Protein AF-A0A847MW10-F1 (afdb_monomer_lite)

Secondary structure (DSSP, 8-state):
-PEEEEEE-GGGHHHHTT-EEEETTEEEEE--SSEEEEEE-SEEEEEEEEETTEEPBPEEEEE-TT-EEEEEEEEPPTT---S-STTTTTEEEEEES-PPPPPPP--

pLDDT: mean 85.11, std 13.48, range [49.94, 97.25]

Sequence (107 aa):
MAATIRVQLGEHATELAGQPIIINGVERGVTDGPVTEVEAPKGWSIVVIGHGWDQTGPARYHAYEGDVVEVFAERYEDGRVPAGGLLGGRYFLRVEHPQPVPPEPTG

Foldseek 3Di:
DWAKEKEFAAPCLVVQFQWFKAKQNRTFDTRDPRIDIGTHHAAKIKIWTHDDQQIAAIDIAGDDPHYYKYKYKDFDPPDDQDPGPPRNRTIHIDIDDDGPDPPDPPD

Structure (mmCIF, N/CA/C/O backbone):
data_AF-A0A847MW10-F1
#
_entry.id   AF-A0A847MW10-F1
#
loop_
_atom_site.group_PDB
_atom_site.id
_atom_site.type_symbol
_atom_site.label_atom_id
_atom_site.label_alt_id
_atom_site.label_comp_id
_atom_site.label_asym_id
_atom_site.label_entity_id
_atom_site.label_seq_id
_atom_site.pdbx_PDB_ins_code
_atom_site.Cartn_x
_atom_site.Cartn_y
_atom_site.Cartn_z
_atom_site.occupancy
_atom_site.B_iso_or_equiv
_atom_site.auth_seq_id
_atom_site.auth_comp_id
_atom_site.auth_asym_id
_atom_site.auth_atom_id
_atom_site.pdbx_PDB_model_num
ATOM 1 N N . MET A 1 1 ? -16.437 5.150 10.964 1.00 59.91 1 MET A N 1
ATOM 2 C CA . MET A 1 1 ? -15.475 6.106 10.383 1.00 59.91 1 MET A CA 1
ATOM 3 C C . MET A 1 1 ? -14.364 5.316 9.687 1.00 59.91 1 MET A C 1
ATOM 5 O O . MET A 1 1 ? -14.325 4.096 9.850 1.00 59.91 1 MET A O 1
ATOM 9 N N . ALA A 1 2 ? -13.573 5.966 8.829 1.00 82.06 2 ALA A N 1
ATOM 10 C CA . ALA A 1 2 ? -12.499 5.347 8.041 1.00 82.06 2 ALA A CA 1
ATOM 11 C C . ALA A 1 2 ? -11.168 5.314 8.820 1.00 82.06 2 ALA A C 1
ATOM 13 O O . ALA A 1 2 ? -11.047 5.966 9.857 1.00 82.06 2 ALA A O 1
ATOM 14 N N . ALA A 1 3 ? -10.201 4.538 8.330 1.00 91.06 3 ALA A N 1
ATOM 15 C CA . ALA A 1 3 ? -8.799 4.606 8.742 1.00 91.06 3 ALA A CA 1
ATOM 16 C C . ALA A 1 3 ? -7.990 5.379 7.692 1.00 91.06 3 ALA A C 1
ATOM 18 O O . ALA A 1 3 ? -8.387 5.428 6.524 1.00 91.06 3 ALA A O 1
ATOM 19 N N . THR A 1 4 ? -6.845 5.928 8.083 1.00 94.94 4 THR A N 1
ATOM 20 C CA . THR A 1 4 ? -5.898 6.561 7.161 1.00 94.94 4 THR A CA 1
ATOM 21 C C . THR A 1 4 ? -4.768 5.594 6.849 1.00 94.94 4 THR A C 1
ATOM 23 O O . THR A 1 4 ? -4.127 5.055 7.749 1.00 94.94 4 THR A O 1
ATOM 26 N N . ILE A 1 5 ? -4.486 5.387 5.567 1.00 94.94 5 ILE A N 1
ATOM 27 C CA . ILE A 1 5 ? -3.297 4.670 5.113 1.00 94.94 5 ILE A CA 1
ATOM 28 C C . ILE A 1 5 ? -2.272 5.700 4.682 1.00 94.94 5 ILE A C 1
ATOM 30 O O . ILE A 1 5 ? -2.540 6.503 3.790 1.00 94.94 5 ILE A O 1
ATOM 34 N N . ARG A 1 6 ? -1.090 5.647 5.290 1.00 96.62 6 ARG A N 1
ATOM 35 C CA . ARG A 1 6 ? 0.058 6.455 4.900 1.00 96.62 6 ARG A CA 1
ATOM 36 C C . ARG A 1 6 ? 1.014 5.588 4.091 1.00 96.62 6 ARG A C 1
ATOM 38 O O . ARG A 1 6 ? 1.752 4.775 4.645 1.00 96.62 6 ARG A O 1
ATOM 45 N N . VAL A 1 7 ? 0.979 5.756 2.774 1.00 96.50 7 VAL A N 1
ATOM 46 C CA . VAL A 1 7 ? 1.862 5.062 1.835 1.00 96.50 7 VAL A CA 1
ATOM 47 C C . VAL A 1 7 ? 3.188 5.810 1.771 1.00 96.50 7 VAL A C 1
ATOM 49 O O . VAL A 1 7 ? 3.259 6.915 1.239 1.00 96.50 7 VAL A O 1
ATOM 52 N N . GLN A 1 8 ? 4.232 5.215 2.332 1.00 96.50 8 GLN A N 1
ATOM 53 C CA . GLN A 1 8 ? 5.593 5.730 2.362 1.00 96.50 8 GLN A CA 1
ATOM 54 C C . GLN A 1 8 ? 6.401 5.112 1.217 1.00 96.50 8 GLN A C 1
ATOM 56 O O . GLN A 1 8 ? 6.750 3.932 1.242 1.00 96.50 8 GLN A O 1
ATOM 61 N N . LEU A 1 9 ? 6.694 5.916 0.195 1.00 91.94 9 LEU A N 1
ATOM 62 C CA . LEU A 1 9 ? 7.489 5.497 -0.965 1.00 91.94 9 LEU A CA 1
ATOM 63 C C . LEU A 1 9 ? 8.988 5.713 -0.745 1.00 91.94 9 LEU A C 1
ATOM 65 O O . LEU A 1 9 ? 9.802 5.058 -1.392 1.00 91.94 9 LEU A O 1
ATOM 69 N N . GLY A 1 10 ? 9.353 6.639 0.148 1.00 89.19 10 GLY A N 1
ATOM 70 C CA . GLY A 1 10 ? 10.744 6.918 0.499 1.00 89.19 10 GLY A CA 1
ATOM 71 C C . GLY A 1 10 ? 11.595 7.256 -0.728 1.00 89.19 10 GLY A C 1
ATOM 72 O O . GLY A 1 10 ? 11.244 8.123 -1.528 1.00 89.19 10 GLY A O 1
ATOM 73 N N . GLU A 1 11 ? 12.713 6.552 -0.890 1.00 88.88 11 GLU A N 1
ATOM 74 C CA . GLU A 1 11 ? 13.626 6.726 -2.028 1.00 88.88 11 GLU A CA 1
ATOM 75 C C . GLU A 1 11 ? 13.022 6.297 -3.379 1.00 88.88 11 GLU A C 1
ATOM 77 O O . GLU A 1 11 ? 13.483 6.740 -4.430 1.00 88.88 11 GLU A O 1
ATOM 82 N N . HIS A 1 12 ? 11.953 5.496 -3.375 1.00 89.50 12 HIS A N 1
ATOM 83 C CA . HIS A 1 12 ? 11.291 5.006 -4.588 1.00 89.50 12 HIS A CA 1
ATOM 84 C C . HIS A 1 12 ? 10.222 5.964 -5.126 1.00 89.50 12 HIS A C 1
ATOM 86 O O . HIS A 1 12 ? 9.586 5.671 -6.139 1.00 89.50 12 HIS A O 1
ATOM 92 N N . ALA A 1 13 ? 10.020 7.118 -4.481 1.00 90.31 13 ALA A N 1
ATOM 93 C CA . ALA A 1 13 ? 8.969 8.072 -4.827 1.00 90.31 13 ALA A CA 1
ATOM 94 C C . ALA A 1 13 ? 8.991 8.503 -6.299 1.00 90.31 13 ALA A C 1
ATOM 96 O O . ALA A 1 13 ? 7.938 8.642 -6.907 1.00 90.31 13 ALA A O 1
ATOM 97 N N . THR A 1 14 ? 10.177 8.675 -6.892 1.00 89.19 14 THR A N 1
ATOM 98 C CA . THR A 1 14 ? 10.292 9.069 -8.309 1.00 89.19 14 THR A CA 1
ATOM 99 C C . THR A 1 14 ? 9.872 7.939 -9.252 1.00 89.19 14 THR A C 1
ATOM 101 O O . THR A 1 14 ? 9.200 8.192 -10.246 1.00 89.19 14 THR A O 1
ATOM 104 N N . GLU A 1 15 ? 10.245 6.693 -8.947 1.00 87.81 15 GLU A N 1
ATOM 105 C CA . GLU A 1 15 ? 9.917 5.524 -9.777 1.00 87.81 15 GLU A CA 1
ATOM 106 C C . GLU A 1 15 ? 8.437 5.136 -9.664 1.00 87.81 15 GLU A C 1
ATOM 108 O O . GLU A 1 15 ? 7.845 4.654 -10.628 1.00 87.81 15 GLU A O 1
ATOM 113 N N . LEU A 1 16 ? 7.839 5.360 -8.492 1.00 89.94 16 LEU A N 1
ATOM 114 C CA . LEU A 1 16 ? 6.458 5.000 -8.188 1.00 89.94 16 LEU A CA 1
ATOM 115 C C . LEU A 1 16 ? 5.480 6.174 -8.298 1.00 89.94 16 LEU A C 1
ATOM 117 O O . LEU A 1 16 ? 4.311 5.978 -7.985 1.00 89.94 16 LEU A O 1
ATOM 121 N N . ALA A 1 17 ? 5.908 7.369 -8.715 1.00 92.25 17 ALA A N 1
ATOM 122 C CA . ALA A 1 17 ? 5.030 8.533 -8.849 1.00 92.25 17 ALA A CA 1
ATOM 123 C C . ALA A 1 17 ? 3.927 8.313 -9.896 1.00 92.25 17 ALA A C 1
ATOM 125 O O . ALA A 1 17 ? 4.151 7.704 -10.944 1.00 92.25 17 ALA A O 1
ATOM 126 N N . GLY A 1 18 ? 2.736 8.856 -9.632 1.00 93.25 18 GLY A N 1
ATOM 127 C CA . GLY A 1 18 ? 1.607 8.796 -10.561 1.00 93.25 18 GLY A CA 1
ATOM 128 C C . GLY A 1 18 ? 0.931 7.424 -10.642 1.00 93.25 18 GLY A C 1
ATOM 129 O O . GLY A 1 18 ? 0.079 7.217 -11.504 1.00 93.25 18 GLY A O 1
ATOM 130 N N . GLN A 1 19 ? 1.296 6.487 -9.766 1.00 94.94 19 GLN A N 1
ATOM 131 C CA . GLN A 1 19 ? 0.718 5.151 -9.713 1.00 94.94 19 GLN A CA 1
ATOM 132 C C . GLN A 1 19 ? -0.523 5.125 -8.807 1.00 94.94 19 GLN A C 1
ATOM 134 O O . GLN A 1 19 ? -0.523 5.708 -7.722 1.00 94.94 19 GLN A O 1
ATOM 139 N N . PRO A 1 20 ? -1.595 4.430 -9.207 1.00 96.62 20 PRO A N 1
ATOM 140 C CA . PRO A 1 20 ? -2.813 4.341 -8.414 1.00 96.62 20 PRO A CA 1
ATO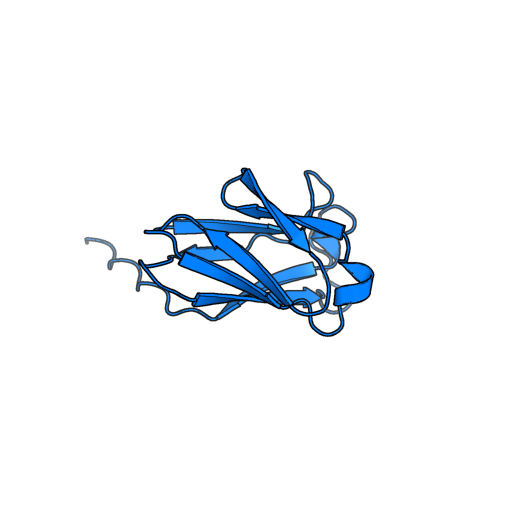M 141 C C . PRO A 1 20 ? -2.588 3.509 -7.152 1.00 96.62 20 PRO A C 1
ATOM 143 O O . PRO A 1 20 ? -1.958 2.452 -7.190 1.00 96.62 20 PRO A O 1
ATOM 146 N N . ILE A 1 21 ? -3.154 3.962 -6.037 1.00 97.25 21 ILE A N 1
ATOM 147 C CA . ILE A 1 21 ? -3.218 3.236 -4.769 1.00 97.25 21 ILE A CA 1
ATOM 148 C C . ILE A 1 21 ? -4.579 2.553 -4.708 1.00 97.25 21 ILE A C 1
ATOM 150 O O . ILE A 1 21 ? -5.623 3.210 -4.638 1.00 97.25 21 ILE A O 1
ATOM 154 N N . ILE A 1 22 ? -4.579 1.224 -4.725 1.00 96.44 22 ILE A N 1
ATOM 155 C CA . ILE A 1 22 ? -5.799 0.421 -4.780 1.00 96.44 22 ILE A CA 1
ATOM 156 C C . ILE A 1 22 ? -5.975 -0.308 -3.457 1.00 96.44 22 ILE A C 1
ATOM 158 O O . ILE A 1 22 ? -5.096 -1.053 -3.024 1.00 96.44 22 ILE A O 1
ATOM 162 N N . ILE A 1 23 ? -7.145 -0.137 -2.843 1.00 95.62 23 ILE A N 1
ATOM 163 C CA . ILE A 1 23 ? -7.533 -0.814 -1.606 1.00 95.62 23 ILE A CA 1
ATOM 164 C C . ILE A 1 23 ? -8.788 -1.638 -1.866 1.00 95.62 23 ILE A C 1
ATOM 166 O O . ILE A 1 23 ? -9.830 -1.099 -2.241 1.00 95.62 23 ILE A O 1
ATOM 170 N N . ASN A 1 24 ? -8.694 -2.954 -1.663 1.00 93.88 24 ASN A N 1
ATOM 171 C CA . ASN A 1 24 ? -9.771 -3.915 -1.939 1.00 93.88 24 ASN A CA 1
ATOM 172 C C . ASN A 1 24 ? -10.330 -3.806 -3.373 1.00 93.88 24 ASN A C 1
ATOM 174 O O . ASN A 1 24 ? -11.533 -3.921 -3.591 1.00 93.88 24 ASN A O 1
ATOM 178 N N . GLY A 1 25 ? -9.456 -3.549 -4.352 1.00 93.50 25 GLY A N 1
ATOM 179 C CA . GLY A 1 25 ? -9.832 -3.399 -5.763 1.00 93.50 25 GLY A CA 1
ATOM 180 C C . GLY A 1 25 ? -10.428 -2.036 -6.134 1.00 93.50 25 GLY A C 1
ATOM 181 O O . GLY A 1 25 ? -10.770 -1.832 -7.294 1.00 93.50 25 GLY A O 1
ATOM 182 N N . VAL A 1 26 ? -10.535 -1.102 -5.184 1.00 95.06 26 VAL A N 1
ATOM 183 C CA . VAL A 1 26 ? -11.023 0.262 -5.418 1.00 95.06 26 VAL A CA 1
ATOM 184 C C . VAL A 1 26 ? -9.852 1.233 -5.363 1.00 95.06 26 VAL A C 1
ATOM 18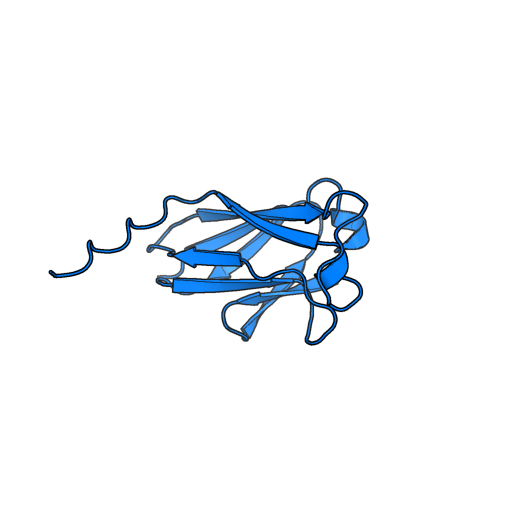6 O O . VAL A 1 26 ? -9.114 1.252 -4.379 1.00 95.06 26 VAL A O 1
ATOM 189 N N . GLU A 1 27 ? -9.688 2.048 -6.400 1.00 96.69 27 GLU A N 1
ATOM 190 C CA . GLU A 1 27 ? -8.717 3.142 -6.406 1.00 96.69 27 GLU A CA 1
ATOM 191 C C . GLU A 1 27 ? -9.101 4.194 -5.357 1.00 96.69 27 GLU A C 1
ATOM 193 O O . GLU A 1 27 ? -10.248 4.644 -5.295 1.00 96.69 27 GLU A O 1
ATOM 198 N N . ARG A 1 28 ? -8.150 4.546 -4.489 1.00 95.88 28 ARG A N 1
ATOM 199 C CA . ARG A 1 28 ? -8.347 5.506 -3.390 1.00 95.88 28 ARG A CA 1
ATOM 200 C C . ARG A 1 28 ? -7.563 6.795 -3.563 1.00 95.88 28 ARG A C 1
ATOM 202 O O . ARG A 1 28 ? -7.887 7.784 -2.916 1.00 95.88 28 ARG A O 1
ATOM 209 N N . GLY A 1 29 ? -6.556 6.782 -4.422 1.00 96.19 29 GLY A N 1
ATOM 210 C CA . GLY A 1 29 ? -5.708 7.925 -4.699 1.00 96.19 29 GLY A CA 1
ATOM 211 C C . GLY A 1 29 ? -4.573 7.535 -5.629 1.00 96.19 29 GLY A C 1
ATOM 212 O O . GLY A 1 29 ? -4.511 6.406 -6.113 1.00 96.19 29 GLY A O 1
ATOM 213 N N . VAL A 1 30 ? -3.667 8.477 -5.845 1.00 96.75 30 VAL A N 1
ATOM 214 C CA . VAL A 1 30 ? -2.495 8.318 -6.703 1.00 96.75 30 VAL A CA 1
ATOM 215 C C . VAL A 1 30 ? -1.275 8.718 -5.893 1.00 96.75 30 VAL A C 1
ATOM 217 O O . VAL A 1 30 ? -1.335 9.689 -5.143 1.00 96.75 30 VAL A O 1
ATOM 220 N N . THR A 1 31 ? -0.188 7.967 -6.025 1.00 95.56 31 THR A N 1
ATOM 221 C CA . THR A 1 31 ? 1.088 8.280 -5.391 1.00 95.56 31 THR A CA 1
ATOM 222 C C . THR A 1 31 ? 1.617 9.632 -5.866 1.00 95.56 31 THR A C 1
ATOM 224 O O . THR A 1 31 ? 1.837 9.859 -7.059 1.00 95.56 31 THR A O 1
ATOM 227 N N . ASP A 1 32 ? 1.855 10.519 -4.910 1.00 92.88 32 ASP A N 1
ATOM 228 C CA . ASP A 1 32 ? 2.401 11.851 -5.132 1.00 92.88 32 ASP A CA 1
ATOM 229 C C . ASP A 1 32 ? 3.418 12.179 -4.031 1.00 92.88 32 ASP A C 1
ATOM 231 O O . ASP A 1 32 ? 3.078 12.302 -2.852 1.00 92.88 32 ASP A O 1
ATOM 235 N N . GLY A 1 33 ? 4.690 12.266 -4.422 1.00 92.38 33 GLY A N 1
ATOM 236 C CA . GLY A 1 33 ? 5.806 12.532 -3.519 1.00 92.38 33 GLY A CA 1
ATOM 237 C C . GLY A 1 33 ? 6.213 11.359 -2.608 1.00 92.38 33 GLY A C 1
ATOM 238 O O . GLY A 1 33 ? 5.859 10.207 -2.851 1.00 92.38 33 GLY A O 1
ATOM 239 N N . PRO A 1 34 ? 7.022 11.628 -1.563 1.00 93.44 34 PRO A N 1
ATOM 240 C CA . PRO A 1 34 ? 7.574 10.590 -0.682 1.00 93.44 34 PRO A CA 1
ATOM 241 C C . PRO A 1 34 ? 6.543 9.871 0.188 1.00 93.44 34 PRO A C 1
ATOM 243 O O . PRO A 1 34 ? 6.781 8.739 0.613 1.00 93.44 34 PRO A O 1
ATOM 246 N N . VAL A 1 35 ? 5.429 10.540 0.483 1.00 96.12 35 VAL A N 1
ATOM 247 C CA . VAL A 1 35 ? 4.358 10.037 1.337 1.00 96.12 35 VAL A CA 1
ATOM 248 C C . VAL A 1 35 ? 3.023 10.464 0.749 1.00 96.12 35 VAL A C 1
ATOM 250 O O . VAL A 1 35 ? 2.816 11.645 0.484 1.00 96.12 35 VAL A O 1
ATOM 253 N N . THR A 1 36 ? 2.104 9.518 0.601 1.00 96.31 36 THR A N 1
ATOM 254 C CA . THR A 1 36 ? 0.736 9.779 0.148 1.00 96.31 36 THR A CA 1
ATOM 255 C C . THR A 1 36 ? -0.255 9.186 1.139 1.00 96.31 36 THR A C 1
ATOM 257 O O . THR A 1 36 ? -0.116 8.035 1.551 1.00 96.31 36 THR A O 1
ATOM 260 N N . GLU A 1 37 ? -1.262 9.965 1.523 1.00 96.88 37 GLU A N 1
ATOM 261 C CA . GLU A 1 37 ? -2.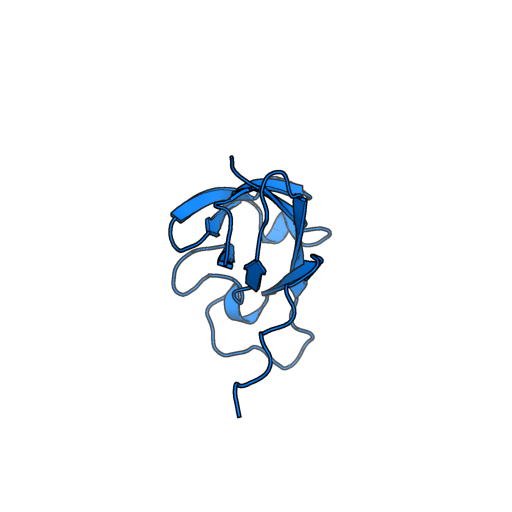309 9.530 2.447 1.00 96.88 37 GLU A CA 1
ATOM 262 C C . GLU A 1 37 ? -3.610 9.241 1.695 1.00 96.88 37 GLU A C 1
ATOM 264 O O . GLU A 1 37 ? -4.037 10.031 0.854 1.00 96.88 37 GLU A O 1
ATOM 269 N N . VAL A 1 38 ? -4.244 8.108 1.997 1.00 96.38 38 VAL A N 1
ATOM 270 C CA . VAL A 1 38 ? -5.550 7.726 1.440 1.00 96.38 38 VAL A CA 1
ATOM 271 C C . VAL A 1 38 ? -6.456 7.137 2.517 1.00 96.38 38 VAL A C 1
ATOM 273 O O . VAL A 1 38 ? -5.988 6.543 3.487 1.00 96.38 38 VAL A O 1
ATOM 276 N N . GLU A 1 39 ? -7.769 7.260 2.338 1.00 96.00 39 GLU A N 1
ATOM 277 C CA . GLU A 1 39 ? -8.741 6.644 3.244 1.00 96.00 39 GLU A CA 1
ATOM 278 C C . GLU A 1 39 ? -8.953 5.155 2.933 1.00 96.00 39 GLU A C 1
ATOM 280 O O . GLU A 1 39 ? -9.074 4.741 1.773 1.00 96.00 39 GLU A O 1
ATOM 285 N N . ALA A 1 40 ? -9.083 4.352 3.988 1.00 92.94 40 ALA A N 1
ATOM 286 C CA . ALA A 1 40 ? -9.384 2.930 3.916 1.00 92.94 40 ALA A CA 1
ATOM 287 C C . ALA A 1 40 ? -10.597 2.537 4.768 1.00 92.94 40 ALA A C 1
ATOM 289 O O . ALA A 1 40 ? -10.865 3.131 5.819 1.00 92.94 40 ALA A O 1
ATOM 290 N N . PRO A 1 41 ? -11.338 1.495 4.348 1.00 92.00 41 PRO A N 1
ATOM 291 C CA . PRO A 1 41 ? -12.356 0.901 5.196 1.00 92.00 41 PRO A CA 1
ATOM 292 C C . PRO A 1 41 ? -11.714 0.227 6.415 1.00 92.00 41 PRO A C 1
ATOM 294 O O . PRO A 1 41 ? -10.628 -0.347 6.331 1.00 92.00 41 PRO A O 1
ATOM 297 N N . LYS A 1 42 ? -12.437 0.236 7.537 1.00 90.62 42 LYS A N 1
ATOM 298 C CA . LYS A 1 42 ? -12.090 -0.584 8.702 1.00 90.62 42 LYS A CA 1
ATOM 299 C C . LYS A 1 42 ? -12.182 -2.079 8.381 1.00 90.62 42 LYS A C 1
ATOM 301 O O . LYS A 1 42 ? -12.992 -2.495 7.550 1.00 90.62 42 LYS A O 1
ATOM 306 N N . GLY A 1 43 ? -11.429 -2.882 9.122 1.00 90.88 43 GLY A N 1
ATOM 307 C CA . GLY A 1 43 ? -11.360 -4.331 8.987 1.00 90.88 43 GLY A CA 1
ATOM 308 C C . GLY A 1 43 ? -10.183 -4.794 8.134 1.00 90.88 43 GLY A C 1
ATOM 309 O O . GLY A 1 43 ? -9.237 -4.047 7.877 1.00 90.88 43 GLY A O 1
ATOM 310 N N . TRP A 1 44 ? -10.248 -6.054 7.702 1.00 92.75 44 TRP A N 1
ATOM 311 C CA . TRP A 1 44 ? -9.252 -6.650 6.817 1.00 92.75 44 TRP A CA 1
ATOM 312 C C . TRP A 1 44 ? -9.297 -6.026 5.427 1.00 92.75 44 TRP A C 1
ATOM 314 O O . TRP A 1 44 ? -10.344 -6.003 4.778 1.00 92.75 44 TRP A O 1
ATOM 324 N N . SER A 1 45 ? -8.138 -5.573 4.965 1.00 93.62 45 SER A N 1
ATOM 325 C CA . SER A 1 45 ? -7.961 -4.957 3.660 1.00 93.62 45 SER A CA 1
ATOM 326 C C . SER A 1 45 ? -6.676 -5.420 2.980 1.00 93.62 45 SER A C 1
ATOM 328 O O . SER A 1 45 ? -5.728 -5.892 3.614 1.00 93.62 45 SER A O 1
ATOM 330 N N . ILE A 1 46 ? -6.667 -5.280 1.658 1.00 93.94 46 ILE A N 1
ATOM 331 C CA . ILE A 1 46 ? -5.512 -5.501 0.793 1.00 93.94 46 ILE A CA 1
ATOM 332 C C . ILE A 1 46 ? -5.185 -4.183 0.105 1.00 93.94 46 ILE A C 1
ATOM 334 O O . ILE A 1 46 ? -6.086 -3.557 -0.453 1.00 93.94 46 ILE A O 1
ATOM 338 N N . VAL A 1 47 ? -3.914 -3.790 0.120 1.00 95.19 47 VAL A N 1
ATOM 339 C CA . VAL A 1 47 ? -3.398 -2.636 -0.623 1.00 95.19 47 VAL A CA 1
ATOM 340 C C . VAL A 1 47 ? -2.380 -3.081 -1.670 1.00 95.19 47 VAL A C 1
ATOM 342 O O . VAL A 1 47 ? -1.567 -3.975 -1.416 1.00 95.19 47 VAL A O 1
ATOM 345 N N . VAL A 1 48 ? -2.449 -2.458 -2.846 1.00 95.50 48 VAL A N 1
ATOM 346 C CA . VAL A 1 48 ? -1.467 -2.548 -3.937 1.00 95.50 48 VAL A CA 1
ATOM 347 C C . VAL A 1 48 ? -1.241 -1.157 -4.537 1.00 95.50 48 VAL A C 1
ATOM 349 O O . VAL A 1 48 ? -2.102 -0.283 -4.418 1.00 95.50 48 VAL A O 1
ATOM 352 N N . ILE A 1 49 ? -0.098 -0.966 -5.197 1.00 94.94 49 ILE A N 1
ATOM 353 C CA . ILE A 1 49 ? 0.193 0.213 -6.026 1.00 94.94 49 ILE A CA 1
ATOM 354 C C . ILE A 1 49 ? 0.301 -0.250 -7.485 1.00 94.94 49 ILE A C 1
ATOM 356 O O . ILE A 1 49 ? 0.983 -1.239 -7.745 1.00 94.94 49 ILE A O 1
ATOM 360 N N . GLY A 1 50 ? -0.344 0.443 -8.426 1.00 92.50 50 GLY A N 1
ATOM 361 C CA . GLY A 1 50 ? -0.398 0.063 -9.847 1.00 92.50 50 GLY A CA 1
ATOM 362 C C . GLY A 1 50 ? -1.634 -0.770 -10.216 1.00 92.50 50 GLY A C 1
ATOM 363 O O . GLY A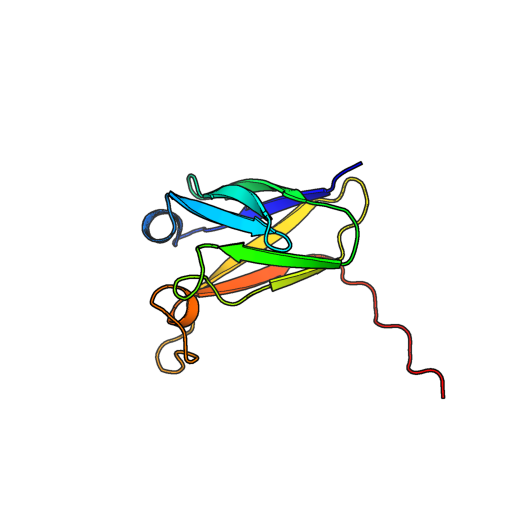 1 50 ? -2.485 -1.044 -9.372 1.00 92.50 50 GLY A O 1
ATOM 364 N N . HIS A 1 51 ? -1.749 -1.180 -11.486 1.00 84.44 51 HIS A N 1
ATOM 365 C CA . HIS A 1 51 ? -2.907 -1.925 -12.003 1.00 84.44 51 HIS A CA 1
ATOM 366 C C . HIS A 1 51 ? -2.539 -3.270 -12.630 1.00 84.44 51 HIS A C 1
ATOM 368 O O . HIS A 1 51 ? -1.623 -3.383 -13.445 1.00 84.44 51 HIS A O 1
ATOM 374 N N . GLY A 1 52 ? -3.389 -4.267 -12.376 1.00 79.62 52 GLY A N 1
ATOM 375 C CA . GLY A 1 52 ? -3.435 -5.501 -13.152 1.00 79.62 52 GLY A CA 1
ATOM 376 C C . GLY A 1 52 ? -2.123 -6.273 -13.082 1.00 79.62 52 GLY A C 1
ATOM 377 O O . GLY A 1 52 ? -1.713 -6.716 -12.016 1.00 79.62 52 GLY A O 1
ATOM 378 N N . TRP A 1 53 ? -1.481 -6.470 -14.234 1.00 74.94 53 TRP A N 1
ATOM 379 C CA . TRP A 1 53 ? -0.204 -7.179 -14.299 1.00 74.94 53 TRP A CA 1
ATOM 380 C C . TRP A 1 53 ? 0.965 -6.328 -13.785 1.00 74.94 53 TRP A C 1
ATOM 382 O O . TRP A 1 53 ? 1.959 -6.898 -13.348 1.00 74.94 53 TRP A O 1
ATOM 392 N N . ASP A 1 54 ? 0.831 -5.000 -13.785 1.00 82.44 54 ASP A N 1
ATOM 393 C CA . ASP A 1 54 ? 1.860 -4.037 -13.392 1.00 82.44 54 ASP A CA 1
ATOM 394 C C . ASP A 1 54 ? 1.556 -3.403 -12.027 1.00 82.44 54 ASP A C 1
ATOM 396 O O . ASP A 1 54 ? 1.572 -2.190 -11.860 1.00 82.44 54 ASP A O 1
ATOM 400 N N . GLN A 1 55 ? 1.216 -4.230 -11.040 1.00 88.69 55 GLN A N 1
ATOM 401 C CA . GLN A 1 55 ? 1.009 -3.794 -9.657 1.00 88.69 55 GLN A CA 1
ATOM 402 C C . GLN A 1 55 ? 2.085 -4.374 -8.741 1.00 88.69 55 GLN A C 1
ATOM 404 O O . GLN A 1 55 ? 2.598 -5.457 -9.014 1.00 88.69 55 GLN A O 1
ATOM 409 N N . THR A 1 56 ? 2.388 -3.701 -7.635 1.00 90.06 56 THR A N 1
ATOM 410 C CA . THR A 1 56 ? 3.286 -4.207 -6.588 1.00 90.06 56 THR A CA 1
ATOM 411 C C . THR A 1 56 ? 2.774 -5.504 -5.951 1.00 90.06 56 THR A C 1
ATOM 413 O O . THR A 1 56 ? 1.597 -5.867 -6.057 1.00 90.06 56 THR A O 1
ATOM 416 N N . GLY A 1 57 ? 3.657 -6.208 -5.236 1.00 87.12 57 GLY A N 1
ATOM 417 C CA . GLY A 1 57 ? 3.244 -7.298 -4.353 1.00 87.12 57 GLY A CA 1
ATOM 418 C C . GLY A 1 57 ? 2.218 -6.812 -3.309 1.00 87.12 57 GLY A C 1
ATOM 419 O O . GLY A 1 57 ? 2.466 -5.792 -2.657 1.00 87.12 57 GLY A O 1
ATOM 420 N N . PRO A 1 58 ? 1.077 -7.509 -3.126 1.00 89.62 58 PRO A N 1
ATOM 421 C CA . PRO A 1 58 ? 0.005 -7.048 -2.249 1.00 89.62 58 PRO A CA 1
ATOM 422 C C . PRO A 1 58 ? 0.376 -7.137 -0.771 1.00 89.62 58 PRO A C 1
ATOM 424 O O . PRO A 1 58 ? 0.856 -8.171 -0.302 1.00 89.62 58 PRO A O 1
ATOM 427 N N . ALA A 1 59 ? 0.032 -6.094 -0.019 1.00 91.56 59 ALA A N 1
ATOM 428 C CA . ALA A 1 59 ? 0.076 -6.092 1.438 1.00 91.56 59 ALA A CA 1
ATOM 429 C C . ALA A 1 59 ? -1.319 -6.308 2.023 1.00 91.56 59 ALA A C 1
ATOM 431 O O . ALA A 1 59 ? -2.302 -5.737 1.549 1.00 91.56 59 ALA A O 1
ATOM 432 N N . ARG A 1 60 ? -1.402 -7.110 3.087 1.00 92.88 60 ARG A N 1
ATOM 433 C CA . ARG A 1 60 ? -2.630 -7.325 3.862 1.00 92.88 60 ARG A CA 1
ATOM 434 C C . ARG A 1 60 ? -2.496 -6.662 5.222 1.00 92.88 60 ARG A C 1
ATOM 436 O O . ARG A 1 60 ? -1.438 -6.757 5.836 1.00 92.88 60 ARG A O 1
ATOM 443 N N . TYR A 1 61 ? -3.568 -6.045 5.695 1.00 91.69 61 TYR A N 1
ATOM 444 C CA . TYR A 1 61 ? -3.617 -5.431 7.017 1.00 91.69 61 TYR A CA 1
ATOM 445 C C . TYR A 1 61 ? -5.038 -5.425 7.572 1.00 91.69 61 TYR A C 1
ATOM 447 O O . TYR A 1 61 ? -6.010 -5.499 6.820 1.00 91.69 61 TYR A O 1
ATOM 455 N N . HIS A 1 62 ? -5.156 -5.313 8.889 1.00 91.94 62 HIS A N 1
ATOM 456 C CA . HIS A 1 62 ? -6.401 -4.992 9.568 1.00 91.94 62 HIS A CA 1
ATOM 457 C C . HIS A 1 62 ? -6.345 -3.562 10.110 1.00 91.94 62 HIS A C 1
ATOM 459 O O . HIS A 1 62 ? -5.436 -3.249 10.875 1.00 91.94 62 HIS A O 1
ATOM 465 N N . ALA A 1 63 ? -7.314 -2.722 9.743 1.00 91.25 63 ALA A N 1
ATOM 466 C CA . ALA A 1 63 ? -7.433 -1.352 10.242 1.00 91.25 63 ALA A CA 1
ATOM 467 C C . ALA A 1 63 ? -8.615 -1.196 11.211 1.00 91.25 63 ALA A C 1
ATOM 469 O O . ALA A 1 63 ? -9.719 -1.683 10.953 1.00 91.25 63 ALA A O 1
ATOM 470 N N . TYR A 1 64 ? -8.401 -0.493 12.314 1.00 89.75 64 TYR A N 1
ATOM 471 C CA . TYR A 1 64 ? -9.421 -0.049 13.255 1.00 89.75 64 TYR A CA 1
ATOM 472 C C . TYR A 1 64 ? -9.873 1.382 12.938 1.00 89.75 64 TYR A C 1
ATOM 474 O O . TYR A 1 64 ? -9.398 2.054 12.025 1.00 89.75 64 TYR A O 1
ATOM 482 N N . GLU A 1 65 ? -10.898 1.829 13.651 1.00 88.31 65 GLU A N 1
ATOM 483 C CA . GLU A 1 65 ? -11.485 3.146 13.450 1.00 88.31 65 GLU A CA 1
ATOM 484 C C . GLU A 1 65 ? -10.565 4.253 13.979 1.00 88.31 65 GLU A C 1
ATOM 486 O O . GLU A 1 65 ? -10.203 4.235 15.151 1.00 88.31 65 GLU A O 1
ATOM 491 N N . GLY A 1 66 ? -10.223 5.225 13.124 1.00 87.06 66 GLY A N 1
ATOM 492 C CA . GLY A 1 66 ? -9.303 6.313 13.475 1.00 87.06 66 GLY A CA 1
ATOM 493 C C . GLY A 1 66 ? -7.818 5.936 13.430 1.00 87.06 66 GLY A C 1
ATOM 494 O O . GLY A 1 66 ? -6.986 6.749 13.827 1.00 87.06 66 GLY A O 1
ATOM 495 N N . ASP A 1 67 ? -7.484 4.738 12.942 1.00 90.88 67 ASP A N 1
ATOM 496 C CA . ASP A 1 67 ? -6.097 4.297 12.805 1.00 90.88 67 ASP A CA 1
ATOM 497 C C . ASP A 1 67 ? -5.327 5.072 11.740 1.00 90.88 67 ASP A C 1
ATOM 499 O O . ASP A 1 67 ? -5.884 5.540 10.742 1.00 90.88 67 ASP A O 1
ATOM 503 N N . VAL A 1 68 ? -4.007 5.086 11.926 1.00 93.50 68 VAL A N 1
ATOM 504 C CA . VAL A 1 68 ? -3.033 5.389 10.880 1.00 93.50 68 VAL A CA 1
ATOM 505 C C . VAL A 1 68 ? -2.212 4.126 10.625 1.00 93.50 68 VAL A C 1
ATOM 507 O O . VAL A 1 68 ? -1.467 3.679 11.494 1.00 93.50 68 VAL A O 1
ATOM 510 N N . VAL A 1 69 ? -2.361 3.542 9.438 1.00 93.75 69 VAL A N 1
ATOM 511 C CA . VAL A 1 69 ? -1.608 2.360 8.996 1.00 93.75 69 VAL A CA 1
ATOM 512 C C . VAL A 1 69 ? -0.452 2.824 8.118 1.00 93.75 69 VAL A C 1
ATOM 514 O O . VAL A 1 69 ? -0.680 3.447 7.078 1.00 93.75 69 VAL A O 1
ATOM 517 N N . GLU A 1 70 ? 0.780 2.499 8.500 1.00 96.00 70 GLU A N 1
ATOM 518 C CA . GLU A 1 70 ? 1.962 2.842 7.708 1.00 96.00 70 GLU A CA 1
ATOM 519 C C . GLU A 1 70 ? 2.310 1.704 6.744 1.00 96.00 70 GLU A C 1
ATOM 521 O O . GLU A 1 70 ? 2.459 0.544 7.139 1.00 96.00 70 GLU A O 1
ATOM 526 N N . VAL A 1 71 ? 2.402 2.036 5.454 1.00 95.44 71 VAL A N 1
ATOM 527 C CA . VAL A 1 71 ? 2.676 1.084 4.372 1.00 95.44 71 VAL A CA 1
ATOM 528 C C . VAL A 1 71 ? 3.905 1.546 3.613 1.00 95.44 71 VAL A C 1
ATOM 530 O O . VAL A 1 71 ? 3.872 2.582 2.963 1.00 95.44 71 VAL A O 1
ATOM 533 N N . PHE A 1 72 ? 4.973 0.768 3.662 1.00 95.00 72 PHE A N 1
ATOM 534 C CA . PHE A 1 72 ? 6.249 1.077 3.034 1.00 95.00 72 PHE A CA 1
ATOM 535 C C . PHE A 1 72 ? 6.380 0.322 1.716 1.00 95.00 72 PHE A C 1
ATOM 537 O O . PHE A 1 72 ? 6.137 -0.885 1.670 1.00 95.00 72 PHE A O 1
ATOM 544 N N . ALA A 1 73 ? 6.764 1.020 0.650 1.00 92.12 73 ALA A N 1
ATOM 545 C CA . ALA A 1 73 ? 7.200 0.373 -0.579 1.00 92.12 73 ALA A CA 1
ATOM 546 C C . ALA A 1 73 ? 8.673 -0.025 -0.448 1.00 92.12 73 ALA A C 1
ATOM 548 O O . ALA A 1 73 ? 9.505 0.806 -0.099 1.00 92.12 73 ALA A O 1
ATOM 549 N N . GLU A 1 74 ? 8.989 -1.280 -0.749 1.00 89.88 74 GLU A N 1
ATOM 550 C CA . GLU A 1 74 ? 10.351 -1.813 -0.702 1.00 89.88 74 GLU A CA 1
ATOM 551 C C . GLU A 1 74 ? 10.661 -2.573 -1.987 1.00 89.88 74 GLU A C 1
ATOM 553 O O . GLU A 1 74 ? 9.770 -3.156 -2.613 1.00 89.88 74 GLU A O 1
ATOM 558 N N . ARG A 1 75 ? 11.932 -2.565 -2.394 1.00 86.81 75 ARG A N 1
ATOM 559 C CA . ARG A 1 75 ? 12.404 -3.289 -3.575 1.00 86.81 75 ARG A CA 1
ATOM 560 C C . ARG A 1 75 ? 12.760 -4.732 -3.208 1.00 86.81 75 ARG A C 1
ATOM 562 O O . ARG A 1 75 ? 13.354 -4.981 -2.164 1.00 86.81 75 ARG A O 1
ATOM 569 N N . TYR A 1 76 ? 12.442 -5.692 -4.074 1.00 81.06 76 TYR A N 1
ATOM 570 C CA . TYR A 1 76 ? 13.001 -7.040 -3.955 1.00 81.06 76 TYR A CA 1
ATOM 571 C C . TYR A 1 76 ? 14.521 -6.972 -4.164 1.00 81.06 76 TYR A C 1
ATOM 573 O O . TYR A 1 76 ? 14.977 -6.429 -5.171 1.00 81.06 76 TYR A O 1
ATOM 581 N N . GLU A 1 77 ? 15.303 -7.516 -3.231 1.00 73.69 77 GLU A N 1
ATOM 582 C CA . GLU A 1 77 ? 16.761 -7.580 -3.374 1.00 73.69 77 GLU A CA 1
ATOM 583 C C . GLU A 1 77 ? 17.171 -8.455 -4.574 1.00 73.69 77 GLU A C 1
ATOM 585 O O . GLU A 1 77 ? 16.529 -9.466 -4.894 1.00 73.69 77 GLU A O 1
ATOM 590 N N . ASP A 1 78 ? 18.244 -8.032 -5.251 1.00 54.69 78 ASP A N 1
ATOM 591 C CA . ASP A 1 78 ? 18.727 -8.570 -6.523 1.00 54.69 78 ASP A CA 1
ATOM 592 C C . ASP A 1 78 ? 18.805 -10.109 -6.535 1.00 54.69 78 ASP A C 1
ATOM 594 O O . ASP A 1 78 ? 19.612 -10.735 -5.848 1.00 54.69 78 ASP A O 1
ATOM 598 N N . GLY A 1 79 ? 17.969 -10.728 -7.377 1.00 51.19 79 GLY A N 1
ATOM 599 C CA . GLY A 1 79 ? 18.049 -12.153 -7.724 1.00 51.19 79 GLY A CA 1
ATOM 600 C C . GLY A 1 79 ? 16.788 -12.977 -7.460 1.00 51.19 79 GLY A C 1
ATOM 601 O O . GLY A 1 79 ? 16.702 -14.112 -7.927 1.00 51.19 79 GLY A O 1
ATOM 602 N N . ARG A 1 80 ? 15.780 -12.429 -6.771 1.00 49.94 80 ARG A N 1
ATOM 6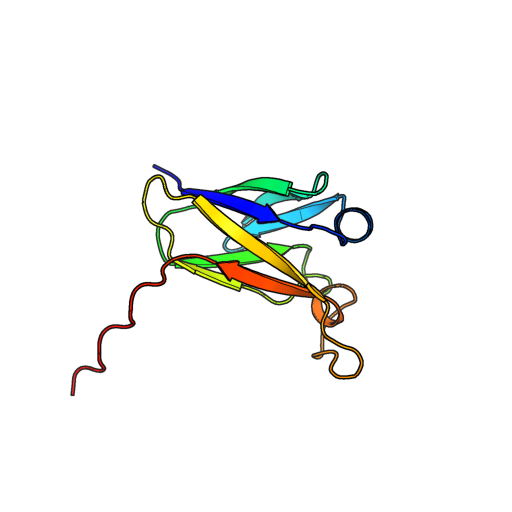03 C CA . ARG A 1 80 ? 14.463 -13.070 -6.615 1.00 49.94 80 ARG A CA 1
ATOM 604 C C . ARG A 1 80 ? 13.359 -12.118 -7.045 1.00 49.94 80 ARG A C 1
ATOM 606 O O . ARG A 1 80 ? 12.668 -11.547 -6.216 1.00 49.94 80 ARG A O 1
ATOM 613 N N . VAL A 1 81 ? 13.192 -11.974 -8.355 1.00 53.66 81 VAL A N 1
ATOM 614 C CA . VAL A 1 81 ? 11.988 -11.368 -8.931 1.00 53.66 81 VAL A CA 1
ATOM 615 C C . VAL A 1 81 ? 10.879 -12.425 -8.857 1.00 53.66 81 VAL A C 1
ATOM 617 O O . VAL A 1 81 ? 10.964 -13.419 -9.587 1.00 53.66 81 VAL A O 1
ATOM 620 N N . PRO A 1 82 ? 9.867 -12.301 -7.977 1.00 54.03 82 PRO A N 1
ATOM 621 C CA . PRO A 1 82 ? 8.697 -13.159 -8.082 1.00 54.03 82 PRO A CA 1
ATOM 622 C C . PRO A 1 82 ? 8.029 -12.901 -9.436 1.00 54.03 82 PRO A C 1
ATOM 624 O O . PRO A 1 82 ? 8.020 -11.777 -9.933 1.00 54.03 82 PRO A O 1
ATOM 627 N N . ALA A 1 83 ? 7.507 -13.952 -10.069 1.00 54.03 83 ALA A N 1
ATOM 628 C CA . ALA A 1 83 ? 6.815 -13.817 -11.347 1.00 54.03 83 ALA A CA 1
ATOM 629 C C . ALA A 1 83 ? 5.681 -12.775 -11.226 1.00 54.03 83 ALA A C 1
ATOM 631 O O . ALA A 1 83 ? 4.756 -12.952 -10.436 1.00 54.03 83 ALA A O 1
ATOM 632 N N . GLY A 1 84 ? 5.777 -11.690 -11.996 1.00 53.72 84 GLY A N 1
ATOM 633 C CA . GLY A 1 84 ? 4.878 -10.533 -11.976 1.00 53.72 84 GLY A CA 1
ATOM 634 C C . GLY A 1 84 ? 5.288 -9.517 -13.049 1.00 53.72 84 GLY A C 1
ATOM 635 O O . GLY A 1 84 ? 6.335 -9.684 -13.676 1.00 53.72 84 GLY A O 1
ATOM 636 N N . GLY A 1 85 ? 4.468 -8.492 -13.313 1.00 57.72 85 GLY A N 1
ATOM 637 C CA . GLY A 1 85 ? 4.844 -7.397 -14.222 1.00 57.72 85 GLY A CA 1
ATOM 638 C C . GLY A 1 85 ? 5.960 -6.512 -13.669 1.00 57.72 85 GLY A C 1
ATOM 639 O O . GLY A 1 85 ? 6.584 -6.840 -12.660 1.00 57.72 85 GLY A O 1
ATOM 640 N N . LEU A 1 86 ? 6.234 -5.386 -14.334 1.00 67.44 86 LEU A N 1
ATOM 641 C CA . LEU A 1 86 ? 7.379 -4.519 -14.027 1.00 67.44 86 LEU A CA 1
ATOM 642 C C . LEU A 1 86 ? 7.408 -4.086 -12.554 1.00 67.44 86 LEU A C 1
ATOM 644 O O . LEU A 1 86 ? 8.459 -4.196 -11.927 1.00 67.44 86 LEU A O 1
ATOM 648 N N . LEU A 1 87 ? 6.276 -3.668 -11.986 1.00 71.75 87 LEU A N 1
ATOM 649 C CA . LEU A 1 87 ? 6.166 -3.310 -10.571 1.00 71.75 87 LEU A CA 1
ATOM 650 C C . LEU A 1 87 ? 6.116 -4.534 -9.648 1.00 71.75 87 LEU A C 1
ATOM 652 O O . LEU A 1 87 ? 6.847 -4.574 -8.661 1.00 71.75 87 LEU A O 1
ATOM 656 N N . GLY A 1 88 ? 5.326 -5.558 -9.972 1.00 62.50 88 GLY A N 1
ATOM 657 C CA . GLY A 1 88 ? 5.149 -6.748 -9.121 1.00 62.50 88 GLY A CA 1
ATOM 658 C C . GLY A 1 88 ? 6.388 -7.625 -9.002 1.00 62.50 88 GLY A C 1
ATOM 659 O O . GLY A 1 88 ? 6.551 -8.337 -8.016 1.00 62.50 88 GLY A O 1
ATOM 660 N N . GLY A 1 89 ? 7.284 -7.538 -9.983 1.00 68.19 89 GLY A N 1
ATOM 661 C CA . GLY A 1 89 ? 8.591 -8.175 -9.947 1.00 68.19 89 GLY A CA 1
ATOM 662 C C . GLY A 1 89 ? 9.691 -7.332 -9.296 1.00 68.19 89 GLY A C 1
ATOM 663 O O . GLY A 1 89 ? 10.800 -7.830 -9.118 1.00 68.19 89 GLY A O 1
ATOM 664 N N . ARG A 1 90 ? 9.421 -6.064 -8.957 1.00 80.88 90 ARG A N 1
ATOM 665 C CA . ARG A 1 90 ? 10.420 -5.131 -8.406 1.00 80.88 90 ARG A CA 1
ATOM 666 C C . ARG A 1 90 ? 10.103 -4.663 -7.001 1.00 80.88 90 ARG A C 1
ATOM 668 O O . ARG A 1 90 ? 11.042 -4.483 -6.240 1.00 80.88 90 ARG A O 1
ATOM 675 N N . TYR A 1 91 ? 8.829 -4.509 -6.657 1.00 86.94 91 TYR A N 1
ATOM 676 C CA . TYR A 1 91 ? 8.410 -3.918 -5.395 1.00 86.94 91 TYR A CA 1
ATOM 677 C C . TYR A 1 91 ? 7.366 -4.756 -4.669 1.00 86.94 91 TYR A C 1
ATOM 679 O O . TYR A 1 91 ? 6.456 -5.331 -5.275 1.00 86.94 91 TYR A O 1
ATOM 687 N N . PHE A 1 92 ? 7.447 -4.732 -3.347 1.00 88.88 92 PHE A N 1
ATOM 688 C CA . PHE A 1 92 ? 6.409 -5.210 -2.446 1.00 88.88 92 PHE A CA 1
ATOM 689 C C . PHE A 1 92 ? 6.074 -4.143 -1.412 1.00 88.88 92 PHE A C 1
ATOM 691 O O . PHE A 1 92 ? 6.787 -3.154 -1.250 1.00 88.88 92 PHE A O 1
ATOM 698 N N . LEU A 1 93 ? 4.947 -4.342 -0.737 1.00 91.94 93 LEU A N 1
ATOM 699 C CA . LEU A 1 93 ? 4.490 -3.460 0.322 1.00 91.94 93 LEU A CA 1
ATOM 700 C C . LEU A 1 93 ? 4.679 -4.141 1.677 1.00 91.94 93 LEU A C 1
ATOM 702 O O . LEU A 1 93 ? 4.254 -5.283 1.872 1.00 91.94 93 LEU A O 1
ATOM 706 N N . ARG A 1 94 ? 5.284 -3.427 2.622 1.00 92.62 94 ARG A N 1
ATOM 707 C CA . ARG A 1 94 ? 5.414 -3.838 4.020 1.00 92.62 94 ARG A CA 1
ATOM 708 C C . ARG A 1 94 ? 4.523 -2.963 4.887 1.00 92.62 94 ARG A C 1
ATOM 710 O O . ARG A 1 94 ? 4.506 -1.750 4.729 1.00 92.62 94 ARG A O 1
ATOM 717 N N . VAL A 1 95 ? 3.777 -3.573 5.801 1.00 92.31 95 VAL A N 1
ATOM 718 C CA . VAL A 1 95 ? 2.883 -2.847 6.712 1.00 92.31 95 VAL A CA 1
ATOM 719 C C . VAL A 1 95 ? 3.490 -2.832 8.105 1.00 92.31 95 VAL A C 1
ATOM 721 O O . V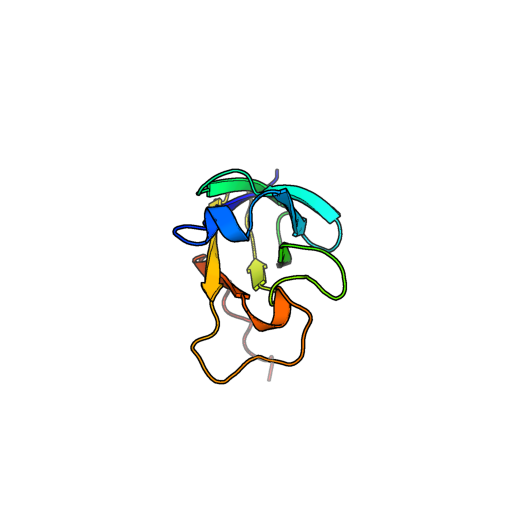AL A 1 95 ? 3.793 -3.895 8.647 1.00 92.31 95 VAL A O 1
ATOM 724 N N . GLU A 1 96 ? 3.604 -1.650 8.702 1.00 89.56 96 GLU A N 1
ATOM 725 C CA . GLU A 1 96 ? 3.864 -1.495 10.133 1.00 89.56 96 GLU A CA 1
ATOM 726 C C . GLU A 1 96 ? 2.575 -1.067 10.823 1.00 89.56 96 GLU A C 1
ATOM 728 O O . GLU A 1 96 ? 2.183 0.097 10.827 1.00 89.56 96 GLU A O 1
ATOM 733 N N . HIS A 1 97 ? 1.864 -2.049 11.369 1.00 85.94 97 HIS A N 1
ATOM 734 C CA . HIS A 1 97 ? 0.635 -1.810 12.110 1.00 85.94 97 HIS A CA 1
ATOM 735 C C . HIS A 1 97 ? 0.335 -3.005 13.017 1.00 85.94 97 HIS A C 1
ATOM 737 O O . HIS A 1 97 ? 0.488 -4.141 12.548 1.00 85.94 97 HIS A O 1
ATOM 743 N N . PRO A 1 98 ? -0.120 -2.803 14.270 1.00 79.75 98 PRO A N 1
ATOM 744 C CA . PRO A 1 98 ? -0.543 -3.895 15.140 1.00 79.75 98 PRO A CA 1
ATOM 745 C C . PRO A 1 98 ? -1.596 -4.767 14.449 1.00 79.75 98 PRO A C 1
ATOM 747 O O . PRO A 1 98 ? -2.728 -4.344 14.211 1.00 79.75 98 PRO A O 1
ATOM 750 N N . GLN A 1 99 ? -1.217 -5.994 14.091 1.00 79.94 99 GLN A N 1
ATOM 751 C CA . GLN A 1 99 ? -2.152 -6.944 13.500 1.00 79.94 99 GLN A CA 1
ATOM 752 C C . GLN A 1 99 ? -2.852 -7.714 14.618 1.00 79.94 99 GLN A C 1
ATOM 754 O O . GLN A 1 99 ? -2.193 -8.109 15.586 1.00 79.94 99 GLN A O 1
ATOM 759 N N . PRO A 1 100 ? -4.173 -7.942 14.517 1.00 72.50 100 PRO A N 1
ATOM 760 C CA . PRO A 1 100 ? -4.851 -8.826 15.445 1.00 72.50 100 PRO A CA 1
ATOM 761 C C . PRO A 1 100 ? -4.177 -10.197 15.392 1.00 72.50 100 PRO A C 1
ATOM 763 O O . PRO A 1 100 ? -3.902 -10.728 14.313 1.00 72.50 100 PRO A O 1
ATOM 766 N N . VAL A 1 101 ? -3.909 -10.766 16.566 1.00 71.88 101 VAL A N 1
ATOM 767 C CA . VAL A 1 101 ? -3.472 -12.157 16.662 1.00 71.88 101 VAL A CA 1
ATOM 768 C C . VAL A 1 101 ? -4.600 -13.004 16.066 1.00 71.88 101 VAL A C 1
ATOM 770 O O . VAL A 1 101 ? -5.752 -12.823 16.478 1.00 71.88 101 VAL A O 1
ATOM 773 N N . PRO A 1 102 ? -4.326 -13.875 15.076 1.00 59.50 102 PRO A N 1
ATOM 774 C CA . PRO A 1 102 ? -5.333 -14.802 14.589 1.00 59.50 102 PRO A CA 1
ATOM 775 C C . PRO A 1 102 ? -5.942 -15.543 15.785 1.00 59.50 102 PRO A C 1
ATOM 777 O O . PRO A 1 102 ? -5.189 -15.917 16.688 1.00 59.50 102 PRO A O 1
ATOM 780 N N . PRO A 1 103 ? -7.270 -15.746 15.837 1.00 59.91 103 PRO A N 1
ATOM 781 C CA . PRO A 1 103 ? -7.840 -16.585 16.881 1.00 59.91 103 PRO A CA 1
ATOM 782 C C . PRO A 1 103 ? -7.132 -17.942 16.850 1.00 59.91 103 PRO A C 1
ATOM 784 O O . PRO A 1 103 ? -6.859 -18.464 15.763 1.00 59.91 103 PRO A O 1
ATOM 787 N N . GLU A 1 104 ? -6.802 -18.491 18.023 1.00 65.00 104 GLU A N 1
ATOM 788 C CA . GLU A 1 104 ? -6.249 -19.843 18.080 1.00 65.00 104 GLU A CA 1
ATOM 789 C C . GLU A 1 104 ? -7.195 -20.795 17.336 1.00 65.00 104 GLU A C 1
ATOM 791 O O . GLU A 1 104 ? -8.419 -20.617 17.414 1.00 65.00 104 GLU A O 1
ATOM 796 N N . PRO A 1 105 ? -6.664 -21.779 16.583 1.00 60.72 105 PRO A N 1
ATOM 797 C CA . PRO A 1 105 ? -7.511 -22.789 15.977 1.00 60.72 105 PRO A CA 1
ATOM 798 C C . PRO A 1 105 ? -8.356 -23.393 17.092 1.00 60.72 105 PRO A C 1
ATOM 800 O O . PRO A 1 105 ? -7.812 -23.910 18.066 1.00 60.72 105 PRO A O 1
ATOM 803 N N . THR A 1 106 ? -9.678 -23.301 16.975 1.00 62.28 106 THR A N 1
ATOM 804 C CA . THR A 1 106 ? -10.582 -24.030 17.862 1.00 62.28 106 THR A CA 1
ATOM 805 C C . THR A 1 106 ? -10.309 -25.517 17.654 1.00 62.28 106 THR A C 1
ATOM 807 O O . THR A 1 106 ? -10.712 -26.070 16.627 1.00 62.28 106 THR A O 1
ATOM 810 N N . GLY A 1 107 ? -9.537 -26.113 18.563 1.00 53.69 107 GLY A N 1
ATOM 811 C CA . GLY A 1 107 ? -9.393 -27.559 18.713 1.00 53.69 107 GLY A CA 1
ATOM 812 C C . GLY A 1 107 ? -10.590 -28.176 19.415 1.00 53.69 107 GLY A C 1
ATOM 813 O O . GLY A 1 107 ? -11.307 -27.436 20.128 1.00 53.69 107 GLY A O 1
#

Radius of gyration: 14.13 Å; chains: 1; bounding box: 34×40×33 Å